Protein AF-R7FT49-F1 (afdb_monomer_lite)

Foldseek 3Di:
DVVVVVVVVVLVVDDPVSVVVVCVVVVVVVVVVCVVVVVCCVVVVCVVPNPPPPPPDVVNVLVPDDPVVNVVVVVLVVVLVVLQVLLVVVVHDDLQSVLLSVCCVVPVPVVPPPPCVSVQLSVLQVPADPVRHSQNSCCVVPVDDDDPVNVVVSCVVRVDGD

pLDDT: mean 80.29, std 15.82, range [43.09, 97.88]

Structure (mmCIF, N/CA/C/O backbone):
data_AF-R7FT49-F1
#
_entry.id   AF-R7FT49-F1
#
loop_
_atom_site.group_PDB
_atom_site.id
_atom_site.type_symbol
_atom_site.label_atom_id
_atom_site.label_alt_id
_atom_site.label_comp_id
_atom_site.label_asym_id
_atom_site.label_entity_id
_atom_site.label_seq_id
_atom_site.pdbx_PDB_ins_code
_atom_site.Cartn_x
_atom_site.Cartn_y
_atom_site.Cartn_z
_atom_site.occupancy
_atom_site.B_iso_or_equiv
_atom_site.auth_seq_id
_atom_site.auth_comp_id
_atom_site.auth_asym_id
_atom_site.auth_atom_id
_atom_site.pdbx_PDB_model_num
ATOM 1 N N . MET A 1 1 ? 48.898 -13.673 -49.970 1.00 48.88 1 MET A N 1
ATOM 2 C CA . MET A 1 1 ? 49.212 -12.588 -49.010 1.00 48.88 1 MET A CA 1
ATOM 3 C C . MET A 1 1 ? 50.233 -11.566 -49.531 1.00 48.88 1 MET A C 1
ATOM 5 O O . MET A 1 1 ? 49.904 -10.389 -49.569 1.00 48.88 1 MET A O 1
ATOM 9 N N . ALA A 1 2 ? 51.421 -11.958 -50.018 1.00 55.88 2 ALA A N 1
ATOM 10 C CA . ALA A 1 2 ? 52.499 -11.011 -50.379 1.00 55.88 2 ALA A CA 1
ATOM 11 C C . ALA A 1 2 ? 52.173 -9.975 -51.487 1.00 55.88 2 ALA A C 1
ATOM 13 O O . ALA A 1 2 ? 52.613 -8.828 -51.413 1.00 55.88 2 ALA A O 1
ATOM 14 N N . LYS A 1 3 ? 51.379 -10.338 -52.509 1.00 53.84 3 LYS A N 1
ATOM 15 C CA . LYS A 1 3 ? 50.982 -9.404 -53.588 1.00 53.84 3 LYS A CA 1
ATOM 16 C C . LYS A 1 3 ? 49.983 -8.331 -53.131 1.00 53.84 3 LYS A C 1
ATOM 18 O O . LYS A 1 3 ? 50.014 -7.220 -53.650 1.00 53.84 3 LYS A O 1
ATOM 23 N N . VAL A 1 4 ? 49.119 -8.653 -52.166 1.00 57.81 4 VAL A N 1
ATOM 24 C CA . VAL A 1 4 ? 48.109 -7.724 -51.626 1.00 57.81 4 VAL A CA 1
ATOM 25 C C . VAL A 1 4 ? 48.783 -6.693 -50.722 1.00 57.81 4 VAL A C 1
ATOM 27 O O . VAL A 1 4 ? 48.554 -5.500 -50.881 1.00 57.81 4 VAL A O 1
ATOM 30 N N . VAL A 1 5 ? 49.714 -7.140 -49.873 1.00 59.31 5 VAL A N 1
ATOM 31 C CA . VAL A 1 5 ? 50.507 -6.266 -48.993 1.00 59.31 5 VAL A CA 1
ATOM 32 C C . VAL A 1 5 ? 51.324 -5.248 -49.796 1.00 59.31 5 VAL A C 1
ATOM 34 O O . VAL A 1 5 ? 51.284 -4.062 -49.486 1.00 59.31 5 VAL A O 1
ATOM 37 N N . LYS A 1 6 ? 51.988 -5.662 -50.888 1.00 60.00 6 LYS A N 1
ATOM 38 C CA . LYS A 1 6 ? 52.724 -4.728 -51.767 1.00 60.00 6 LYS A CA 1
ATOM 39 C C . LYS A 1 6 ? 51.823 -3.676 -52.427 1.00 60.00 6 LYS A C 1
ATOM 41 O O . LYS A 1 6 ? 52.249 -2.536 -52.580 1.00 60.00 6 LYS A O 1
ATOM 46 N N . LYS A 1 7 ? 50.586 -4.032 -52.800 1.00 60.75 7 LYS A N 1
ATOM 47 C CA . LYS A 1 7 ? 49.617 -3.085 -53.381 1.00 60.75 7 LYS A CA 1
ATOM 48 C C . LYS A 1 7 ? 49.107 -2.075 -52.355 1.00 60.75 7 LYS A C 1
ATOM 50 O O . LYS A 1 7 ? 49.035 -0.894 -52.668 1.00 60.75 7 LYS A O 1
ATOM 55 N N . VAL A 1 8 ? 48.812 -2.516 -51.133 1.00 60.53 8 VAL A N 1
ATOM 56 C CA . VAL A 1 8 ? 48.414 -1.625 -50.030 1.00 60.53 8 VAL A CA 1
ATOM 57 C C . VAL A 1 8 ? 49.546 -0.651 -49.684 1.00 60.53 8 VAL A C 1
ATOM 59 O O . VAL A 1 8 ? 49.300 0.543 -49.532 1.00 60.53 8 VAL A O 1
ATOM 62 N N . LEU A 1 9 ? 50.794 -1.131 -49.662 1.00 59.69 9 LEU A N 1
ATOM 63 C CA . LEU A 1 9 ? 51.973 -0.296 -49.412 1.00 59.69 9 LEU A CA 1
ATOM 64 C C . LEU A 1 9 ? 52.184 0.767 -50.507 1.00 59.69 9 LEU A C 1
ATOM 66 O O . LEU A 1 9 ? 52.491 1.914 -50.202 1.00 59.69 9 LEU A O 1
ATOM 70 N N . ALA A 1 10 ? 51.967 0.407 -51.777 1.00 63.09 10 ALA A N 1
ATOM 71 C CA . ALA A 1 10 ? 52.073 1.332 -52.907 1.00 63.09 10 ALA A CA 1
ATOM 72 C C . ALA A 1 10 ? 50.975 2.413 -52.909 1.00 63.09 10 ALA A C 1
ATOM 74 O O . ALA A 1 10 ? 51.239 3.547 -53.293 1.00 63.09 10 ALA A O 1
ATOM 75 N N . ILE A 1 11 ? 49.762 2.088 -52.448 1.00 58.28 11 ILE A N 1
ATOM 76 C CA . ILE A 1 11 ? 48.646 3.045 -52.313 1.00 58.28 11 ILE A CA 1
ATOM 77 C C . ILE A 1 11 ? 48.868 3.998 -51.126 1.00 58.28 11 ILE A C 1
ATOM 79 O O . ILE A 1 11 ? 48.503 5.168 -51.197 1.00 58.28 11 ILE A O 1
ATOM 83 N N . LEU A 1 12 ? 49.506 3.529 -50.048 1.00 57.84 12 LEU A N 1
ATOM 84 C CA . LEU A 1 12 ? 49.921 4.374 -48.919 1.00 57.84 12 LEU A CA 1
ATOM 85 C C . LEU A 1 12 ? 51.077 5.319 -49.283 1.00 57.84 12 LEU A C 1
ATOM 87 O O . LEU A 1 12 ? 51.102 6.455 -48.810 1.00 57.84 12 LEU A O 1
ATOM 91 N N . ALA A 1 13 ? 52.000 4.869 -50.140 1.00 65.25 13 ALA A N 1
ATOM 92 C CA . ALA A 1 13 ? 53.121 5.665 -50.644 1.00 65.25 13 ALA A CA 1
ATOM 93 C C . ALA A 1 13 ? 52.751 6.591 -51.825 1.00 65.25 13 ALA A C 1
ATOM 95 O O . ALA A 1 13 ? 53.521 7.492 -52.158 1.00 65.25 13 ALA A O 1
ATOM 96 N N . GLY A 1 14 ? 51.593 6.382 -52.463 1.00 61.88 14 GLY A N 1
ATOM 97 C CA . GLY A 1 14 ? 51.188 7.045 -53.703 1.00 61.88 14 GLY A CA 1
ATOM 98 C C . GLY A 1 14 ? 50.030 8.031 -53.533 1.00 61.88 14 GLY A C 1
ATOM 99 O O . GLY A 1 14 ? 48.889 7.628 -53.340 1.00 61.88 14 GLY A O 1
ATOM 100 N N . ASP A 1 15 ? 50.349 9.316 -53.699 1.00 65.69 15 ASP A N 1
ATOM 101 C CA . ASP A 1 15 ? 49.455 10.459 -53.942 1.00 65.69 15 ASP A CA 1
ATOM 102 C C . ASP A 1 15 ? 48.335 10.755 -52.904 1.00 65.69 15 ASP A C 1
ATOM 104 O O . ASP A 1 15 ? 47.752 9.898 -52.235 1.00 65.69 15 ASP A O 1
ATOM 108 N N . LYS A 1 16 ? 48.000 12.043 -52.738 1.00 62.94 16 LYS A N 1
ATOM 109 C CA . LYS A 1 16 ? 46.959 12.538 -51.809 1.00 62.94 16 LYS A CA 1
ATOM 110 C C . LYS A 1 16 ? 45.588 11.913 -52.100 1.00 62.94 16 LYS A C 1
ATOM 112 O O . LYS A 1 16 ? 44.777 11.770 -51.187 1.00 62.94 16 LYS A O 1
ATOM 117 N N . ASN A 1 17 ? 45.352 11.514 -53.348 1.00 66.88 17 ASN A N 1
ATOM 118 C CA . ASN A 1 17 ? 44.110 10.896 -53.801 1.00 66.88 17 ASN A CA 1
ATOM 119 C C . ASN A 1 17 ? 44.013 9.401 -53.440 1.00 66.88 17 ASN A C 1
ATOM 121 O O . ASN A 1 17 ? 42.934 8.945 -53.066 1.00 66.88 17 ASN A O 1
ATOM 125 N N . GLY A 1 18 ? 45.129 8.657 -53.437 1.00 68.12 18 GLY A N 1
ATOM 126 C CA . GLY A 1 18 ? 45.165 7.239 -53.045 1.00 68.12 18 GLY A CA 1
ATOM 127 C C . GLY A 1 18 ? 44.877 7.030 -51.557 1.00 68.12 18 GLY A C 1
ATOM 128 O O . GLY A 1 18 ? 44.081 6.170 -51.182 1.00 68.12 18 GLY A O 1
ATOM 129 N N . ARG A 1 19 ? 45.429 7.903 -50.705 1.00 69.00 19 ARG A N 1
ATOM 130 C CA . ARG A 1 19 ? 45.142 7.913 -49.258 1.00 69.00 19 ARG A CA 1
ATOM 131 C C . ARG A 1 19 ? 43.688 8.269 -48.941 1.00 69.00 19 ARG A C 1
ATOM 133 O O . ARG A 1 19 ? 43.108 7.674 -48.037 1.00 69.00 19 ARG A O 1
ATOM 140 N N . LYS A 1 20 ? 43.084 9.196 -49.695 1.00 74.56 20 LYS A N 1
ATOM 141 C CA . LYS A 1 20 ? 41.652 9.524 -49.572 1.00 74.56 20 LYS A CA 1
ATOM 142 C C . LYS A 1 20 ? 40.767 8.345 -49.966 1.00 74.56 20 LYS A C 1
ATOM 144 O O . LYS A 1 20 ? 39.824 8.041 -49.247 1.00 74.56 20 LYS A O 1
ATOM 149 N N . PHE A 1 21 ? 41.095 7.665 -51.064 1.00 78.00 21 PHE A N 1
ATOM 150 C CA . PHE A 1 21 ? 40.366 6.476 -51.503 1.00 78.00 21 PHE A CA 1
ATOM 151 C C . PHE A 1 21 ? 40.456 5.346 -50.471 1.00 78.00 21 PHE A C 1
ATOM 153 O O . PHE A 1 21 ? 39.434 4.786 -50.086 1.00 78.00 21 PHE A O 1
ATOM 160 N N . LEU A 1 22 ? 41.657 5.066 -49.952 1.00 77.38 22 LEU A N 1
ATOM 161 C CA . LEU A 1 22 ? 41.848 4.057 -48.910 1.00 77.38 22 LEU A CA 1
ATOM 162 C C . LEU A 1 22 ? 41.075 4.418 -47.632 1.00 77.38 22 LEU A C 1
ATOM 164 O O . LEU A 1 22 ? 40.397 3.565 -47.073 1.00 77.38 22 LEU A O 1
ATOM 168 N N . GLY A 1 23 ? 41.114 5.686 -47.211 1.00 80.38 23 GLY A N 1
ATOM 169 C CA . GLY A 1 23 ? 40.343 6.171 -46.065 1.00 80.38 23 GLY A CA 1
ATOM 170 C C . GLY A 1 23 ? 38.831 6.039 -46.259 1.00 80.38 23 GLY A C 1
ATOM 171 O O . GLY A 1 23 ? 38.137 5.647 -45.328 1.00 80.38 23 GLY A O 1
ATOM 172 N N . TYR A 1 24 ? 38.323 6.296 -47.467 1.00 83.94 24 TYR A N 1
ATOM 173 C CA . TYR A 1 24 ? 36.899 6.164 -47.785 1.00 83.94 24 TYR A CA 1
ATOM 174 C C . TYR A 1 24 ? 36.443 4.703 -47.758 1.00 83.94 24 TYR A C 1
ATOM 176 O O . TYR A 1 24 ? 35.445 4.374 -47.123 1.00 83.94 24 TYR A O 1
ATOM 184 N N . VAL A 1 25 ? 37.216 3.808 -48.381 1.00 86.38 25 VAL A N 1
ATOM 185 C CA . VAL A 1 25 ? 36.935 2.364 -48.386 1.00 86.38 25 VAL A CA 1
ATOM 186 C C . VAL A 1 25 ? 36.984 1.793 -46.969 1.00 86.38 25 VAL A C 1
ATOM 188 O O . VAL A 1 25 ? 36.082 1.058 -46.575 1.00 86.38 25 VAL A O 1
ATOM 191 N N . VAL A 1 26 ? 38.001 2.157 -46.183 1.00 86.94 26 VAL A N 1
ATOM 192 C CA . VAL A 1 26 ? 38.123 1.723 -44.784 1.00 86.94 26 VAL A CA 1
ATOM 193 C C . VAL A 1 26 ? 36.995 2.306 -43.931 1.00 86.94 26 VAL A C 1
ATOM 195 O O . VAL A 1 26 ? 36.402 1.578 -43.143 1.00 86.94 26 VAL A O 1
ATOM 198 N N . GLY A 1 27 ? 36.643 3.580 -44.117 1.00 87.75 27 GLY A N 1
ATOM 199 C CA . GLY A 1 27 ? 35.551 4.234 -43.393 1.00 87.75 27 GLY A CA 1
ATOM 200 C C . GLY A 1 27 ? 34.188 3.597 -43.667 1.00 87.75 27 GLY A C 1
ATOM 201 O O . GLY A 1 27 ? 33.459 3.301 -42.725 1.00 87.75 27 GLY A O 1
ATOM 202 N N . ILE A 1 28 ? 33.867 3.312 -44.934 1.00 88.06 28 ILE A N 1
ATOM 203 C CA . ILE A 1 28 ? 32.626 2.613 -45.305 1.00 88.06 28 ILE A CA 1
ATOM 204 C C . ILE A 1 28 ? 32.612 1.195 -44.738 1.00 88.06 28 ILE A C 1
ATOM 206 O O . ILE A 1 28 ? 31.604 0.778 -44.173 1.00 88.06 28 ILE A O 1
ATOM 210 N N . ALA A 1 29 ? 33.719 0.458 -44.857 1.00 87.00 29 ALA A N 1
ATOM 211 C CA . ALA A 1 29 ? 33.805 -0.895 -44.318 1.00 87.00 29 ALA A CA 1
ATOM 212 C C . ALA A 1 29 ? 33.577 -0.907 -42.797 1.00 87.00 29 ALA A C 1
ATOM 214 O O . ALA A 1 29 ? 32.796 -1.718 -42.305 1.00 87.00 29 ALA A O 1
ATOM 215 N N . LEU A 1 30 ? 34.188 0.030 -42.063 1.00 84.62 30 LEU A N 1
ATOM 216 C CA . LEU A 1 30 ? 33.964 0.190 -40.624 1.00 84.62 30 LEU A CA 1
ATOM 217 C C . LEU A 1 30 ? 32.515 0.582 -40.305 1.00 84.62 30 LEU A C 1
ATOM 219 O O . LEU A 1 30 ? 31.935 0.032 -39.374 1.00 84.62 30 LEU A O 1
ATOM 223 N N . PHE A 1 31 ? 31.899 1.468 -41.091 1.00 84.44 31 PHE A N 1
ATOM 224 C CA . PHE A 1 31 ? 30.504 1.877 -40.900 1.00 84.44 31 PHE A CA 1
ATOM 225 C C . PHE A 1 31 ? 29.517 0.714 -41.093 1.00 84.44 31 PHE A C 1
ATOM 227 O O . PHE A 1 31 ? 28.610 0.538 -40.283 1.00 84.44 31 PHE A O 1
ATOM 234 N N . ILE A 1 32 ? 29.722 -0.130 -42.111 1.00 88.06 32 ILE A N 1
ATOM 235 C CA . ILE A 1 32 ? 28.892 -1.324 -42.354 1.00 88.06 32 ILE A CA 1
ATOM 236 C C . ILE A 1 32 ? 29.034 -2.338 -41.210 1.00 88.06 32 ILE A C 1
ATOM 238 O O . ILE A 1 32 ? 28.049 -2.953 -40.814 1.00 88.06 32 ILE A O 1
ATOM 242 N N . VAL A 1 33 ? 30.235 -2.491 -40.645 1.00 87.06 33 VAL A N 1
ATOM 243 C CA . VAL A 1 33 ? 30.481 -3.390 -39.501 1.00 87.06 33 VAL A CA 1
ATOM 244 C C . VAL A 1 33 ? 29.876 -2.850 -38.200 1.00 87.06 33 VAL A C 1
ATOM 246 O O . VAL A 1 33 ? 29.459 -3.634 -37.352 1.00 87.06 33 VAL A O 1
ATOM 249 N N . LEU A 1 34 ? 29.793 -1.526 -38.041 1.00 80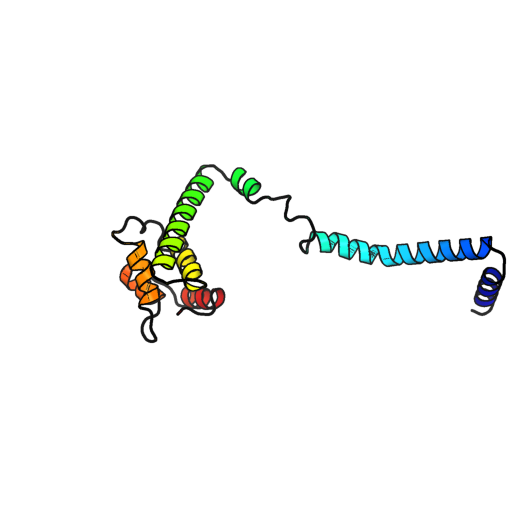.88 34 LEU A N 1
ATOM 250 C CA . LEU A 1 34 ? 29.180 -0.876 -36.877 1.00 80.88 34 LEU A CA 1
ATOM 251 C C . LEU A 1 34 ? 27.649 -0.764 -36.978 1.00 80.88 34 LEU A C 1
ATOM 253 O O . LEU A 1 34 ? 26.982 -0.630 -35.955 1.00 80.88 34 LEU A O 1
ATOM 257 N N . LEU A 1 35 ? 27.074 -0.863 -38.179 1.00 82.38 35 LEU A N 1
ATOM 258 C CA . LEU A 1 35 ? 25.628 -0.774 -38.430 1.00 82.38 35 LEU A CA 1
ATOM 259 C C . LEU A 1 35 ? 24.777 -1.751 -37.587 1.00 82.38 35 LEU A C 1
ATOM 261 O O . LEU A 1 35 ? 23.788 -1.302 -37.012 1.00 82.38 35 LEU A O 1
ATOM 265 N N . PRO A 1 36 ? 25.141 -3.041 -37.426 1.00 79.38 36 PRO A N 1
ATOM 266 C CA . PRO A 1 36 ? 24.422 -3.972 -36.555 1.00 79.38 36 PRO A CA 1
ATOM 267 C C . PRO A 1 36 ? 24.463 -3.549 -35.088 1.00 79.38 36 PRO A C 1
ATOM 269 O O . PRO A 1 36 ? 23.477 -3.696 -34.380 1.00 79.38 36 PRO A O 1
ATOM 272 N N . VAL A 1 37 ? 25.584 -2.985 -34.636 1.00 77.38 37 VAL A N 1
ATOM 273 C CA . VAL A 1 37 ? 25.749 -2.495 -33.264 1.00 77.38 37 VAL A CA 1
ATOM 274 C C . VAL A 1 37 ? 24.851 -1.279 -33.038 1.00 77.38 37 VAL A C 1
ATOM 276 O O . VAL A 1 37 ? 24.125 -1.236 -32.053 1.00 77.38 37 VAL A O 1
ATOM 279 N N . ILE A 1 38 ? 24.809 -0.340 -33.987 1.00 77.94 38 ILE A N 1
ATOM 280 C CA . ILE A 1 38 ? 23.890 0.810 -33.964 1.00 77.94 38 ILE A CA 1
ATOM 281 C C . ILE A 1 38 ? 22.428 0.350 -34.028 1.00 77.94 38 ILE A C 1
ATOM 283 O O . ILE A 1 38 ? 21.596 0.904 -33.322 1.00 77.94 38 ILE A O 1
ATOM 287 N N . ALA A 1 39 ? 22.102 -0.670 -34.825 1.00 76.12 39 ALA A N 1
ATOM 288 C CA . ALA A 1 39 ? 20.756 -1.235 -34.896 1.00 76.12 39 ALA A CA 1
ATOM 289 C C . ALA A 1 39 ? 20.353 -1.911 -33.581 1.00 76.12 39 ALA A C 1
ATOM 291 O O . ALA A 1 39 ? 19.229 -1.729 -33.133 1.00 76.12 39 ALA A O 1
ATOM 292 N N . VAL A 1 40 ? 21.271 -2.628 -32.928 1.00 71.50 40 VAL A N 1
ATOM 293 C CA . VAL A 1 40 ? 21.077 -3.178 -31.581 1.00 71.50 40 VAL A CA 1
ATOM 294 C C . VAL A 1 40 ? 20.872 -2.029 -30.591 1.00 71.50 40 VAL A C 1
ATOM 296 O O . VAL A 1 40 ? 19.847 -1.986 -29.931 1.00 71.50 40 VAL A O 1
ATOM 299 N N . TYR A 1 41 ? 21.744 -1.025 -30.528 1.00 67.75 41 TYR A N 1
ATOM 300 C CA . TYR A 1 41 ? 21.547 0.102 -29.606 1.00 67.75 41 TYR A CA 1
ATOM 301 C C . TYR A 1 41 ? 20.332 0.981 -29.937 1.00 67.75 41 TYR A C 1
ATOM 303 O O . TYR A 1 41 ? 19.760 1.565 -29.029 1.00 67.75 41 TYR A O 1
ATOM 311 N N . GLY A 1 42 ? 19.894 1.065 -31.192 1.00 67.00 42 GLY A N 1
ATOM 312 C CA . GLY A 1 42 ? 18.681 1.783 -31.588 1.00 67.00 42 GLY A CA 1
ATOM 313 C C . GLY A 1 42 ? 17.407 1.004 -31.258 1.00 67.00 42 GLY A C 1
ATOM 314 O O . GLY A 1 42 ? 16.495 1.543 -30.639 1.00 67.00 42 GLY A O 1
ATOM 315 N N . LEU A 1 43 ? 17.361 -0.284 -31.608 1.00 63.97 43 LEU A N 1
ATOM 316 C CA . LEU A 1 43 ? 16.221 -1.172 -31.359 1.00 63.97 43 LEU A CA 1
ATOM 317 C C . LEU A 1 43 ? 16.087 -1.524 -29.871 1.00 63.97 43 LEU A C 1
ATOM 319 O O . LEU A 1 43 ? 14.987 -1.519 -29.326 1.00 63.97 43 LEU A O 1
ATOM 323 N N . PHE A 1 44 ? 17.205 -1.793 -29.195 1.00 59.44 44 PHE A N 1
ATOM 324 C CA . PHE A 1 44 ? 17.231 -2.041 -27.755 1.00 59.44 44 PHE A CA 1
ATOM 325 C C . PHE A 1 44 ? 17.286 -0.752 -26.937 1.00 59.44 44 PHE A C 1
ATOM 327 O O . PHE A 1 44 ? 16.829 -0.776 -25.809 1.00 59.44 44 PHE A O 1
ATOM 334 N N . GLY A 1 45 ? 17.747 0.382 -27.472 1.00 57.25 45 GLY A N 1
ATOM 335 C CA . GLY A 1 45 ? 17.600 1.693 -26.821 1.00 57.25 45 GLY A CA 1
ATOM 336 C C . GLY A 1 45 ? 16.142 2.154 -26.762 1.00 57.25 45 GLY A C 1
ATOM 337 O O . GLY A 1 45 ? 15.707 2.673 -25.735 1.00 57.25 45 GLY A O 1
ATOM 338 N N . TRP A 1 46 ? 15.361 1.855 -27.808 1.00 49.72 46 TRP A N 1
ATOM 339 C CA . TRP A 1 46 ? 13.898 1.987 -27.820 1.00 49.72 46 TRP A CA 1
ATOM 340 C C . TRP A 1 46 ? 13.228 1.090 -26.763 1.00 49.72 46 TRP A C 1
ATOM 342 O O . TRP A 1 46 ? 12.277 1.509 -26.111 1.00 49.72 46 TRP A O 1
ATOM 352 N N . MET A 1 47 ? 13.732 -0.132 -26.553 1.00 49.03 47 MET A N 1
ATOM 353 C CA . MET A 1 47 ? 13.209 -1.072 -25.544 1.00 49.03 47 MET A CA 1
ATOM 354 C C . MET A 1 47 ? 13.741 -0.823 -24.118 1.00 49.03 47 MET A C 1
ATOM 356 O O . MET A 1 47 ? 13.107 -1.243 -23.157 1.00 49.03 47 MET A O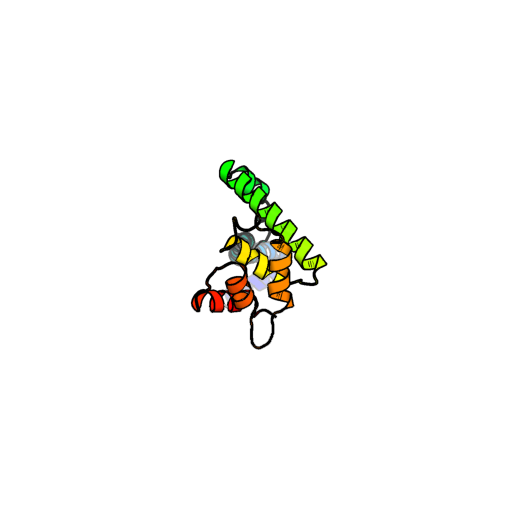 1
ATOM 360 N N . ALA A 1 48 ? 14.888 -0.156 -23.963 1.00 52.97 48 ALA A N 1
ATOM 361 C CA . ALA A 1 48 ? 15.585 0.054 -22.688 1.00 52.97 48 ALA A CA 1
ATOM 362 C C . ALA A 1 48 ? 15.398 1.469 -22.105 1.00 52.97 48 ALA A C 1
ATOM 364 O O . ALA A 1 48 ? 16.170 1.892 -21.249 1.00 52.97 48 ALA A O 1
ATOM 365 N N . GLY A 1 49 ? 14.366 2.201 -22.537 1.00 51.91 49 GLY A N 1
ATOM 366 C CA . GLY A 1 49 ? 13.958 3.448 -21.880 1.00 51.91 49 GLY A CA 1
ATOM 367 C C . GLY A 1 49 ? 14.669 4.716 -22.362 1.00 51.91 49 GLY A C 1
ATOM 368 O O . GLY A 1 49 ? 14.636 5.731 -21.674 1.00 51.91 49 GLY A O 1
ATOM 369 N N . GLY A 1 50 ? 15.279 4.705 -23.550 1.00 53.19 50 GLY A N 1
ATOM 370 C CA . GLY A 1 50 ? 15.839 5.902 -24.179 1.00 53.19 50 GLY A CA 1
ATOM 371 C C . GLY A 1 50 ? 14.877 6.532 -25.186 1.00 53.19 50 GLY A C 1
ATOM 372 O O . GLY A 1 50 ? 15.077 6.376 -26.385 1.00 53.19 50 GLY A O 1
ATOM 373 N N . GLY A 1 51 ? 13.846 7.245 -24.719 1.00 45.38 51 GLY A N 1
ATOM 374 C CA . GLY A 1 51 ? 13.076 8.174 -25.569 1.00 45.38 51 GLY A CA 1
ATOM 375 C C . GLY A 1 51 ? 11.683 7.739 -26.044 1.00 45.38 51 GLY A C 1
ATOM 376 O O . GLY A 1 51 ? 11.159 8.345 -26.971 1.00 45.38 51 GLY A O 1
ATOM 377 N N . ALA A 1 52 ? 11.059 6.736 -25.418 1.00 43.09 52 ALA A N 1
ATOM 378 C CA . ALA A 1 52 ? 9.658 6.355 -25.676 1.00 43.09 52 ALA A CA 1
ATOM 379 C C . ALA A 1 52 ? 8.747 6.457 -24.434 1.00 43.09 52 ALA A C 1
ATOM 381 O O . ALA A 1 52 ? 7.594 6.037 -24.476 1.00 43.09 52 ALA A O 1
ATOM 382 N N . ALA A 1 53 ? 9.236 7.040 -23.334 1.00 43.56 53 ALA A N 1
ATOM 383 C CA . ALA A 1 53 ? 8.437 7.267 -22.126 1.00 43.56 53 ALA A CA 1
ATOM 384 C C . ALA A 1 53 ? 7.397 8.405 -22.274 1.00 43.56 53 ALA A C 1
ATOM 386 O O . ALA A 1 53 ? 6.638 8.650 -21.345 1.00 43.56 53 ALA A O 1
ATOM 387 N N . GLU A 1 54 ? 7.334 9.081 -23.429 1.00 44.56 54 GLU A N 1
ATOM 388 C CA . GLU A 1 54 ? 6.386 10.177 -23.691 1.00 44.56 54 GLU A CA 1
ATOM 389 C C . GLU A 1 54 ? 5.197 9.815 -24.600 1.00 44.56 54 GLU A C 1
ATOM 391 O O . GLU A 1 54 ? 4.271 10.610 -24.705 1.00 44.56 54 GLU A O 1
ATOM 396 N N . ILE A 1 55 ? 5.149 8.640 -25.243 1.00 49.19 55 ILE A N 1
ATOM 397 C CA . ILE A 1 55 ? 4.044 8.333 -26.190 1.00 49.19 55 ILE A CA 1
ATOM 398 C C . ILE A 1 55 ? 2.804 7.769 -25.484 1.00 49.19 55 ILE A C 1
ATOM 400 O O . ILE A 1 55 ? 1.701 7.766 -26.026 1.00 49.19 55 ILE A O 1
ATOM 404 N N . VAL A 1 56 ? 2.956 7.343 -24.238 1.00 45.94 56 VAL A N 1
ATOM 405 C CA . VAL A 1 56 ? 1.835 6.992 -23.378 1.00 45.94 56 VAL A CA 1
ATOM 406 C C . VAL A 1 56 ? 1.988 7.823 -22.118 1.00 45.94 56 VAL A C 1
ATOM 408 O O . VAL A 1 56 ? 2.412 7.332 -21.075 1.00 45.94 56 VAL A O 1
ATOM 411 N N . SER A 1 57 ? 1.710 9.125 -22.229 1.00 48.38 57 SER A N 1
ATOM 412 C CA . SER A 1 57 ? 1.514 9.947 -21.036 1.00 48.38 57 SER A CA 1
ATOM 413 C C . SER A 1 57 ? 0.490 9.220 -20.151 1.00 48.38 57 SER A C 1
ATOM 415 O O . SER A 1 57 ? -0.506 8.726 -20.691 1.00 48.38 57 SER A O 1
ATOM 417 N N . PRO A 1 58 ? 0.687 9.116 -18.827 1.00 53.16 58 PRO A N 1
ATOM 418 C CA . PRO A 1 58 ? -0.322 8.557 -17.927 1.00 53.16 58 PRO A CA 1
ATOM 419 C C . PRO A 1 58 ? -1.716 9.149 -18.195 1.00 53.16 58 PRO A C 1
ATOM 421 O O . PRO A 1 58 ? -2.696 8.412 -18.224 1.00 53.16 58 PRO A O 1
ATOM 424 N N . ASP A 1 59 ? -1.775 10.435 -18.558 1.00 57.78 59 ASP A N 1
ATOM 425 C CA . ASP A 1 59 ? -2.970 11.142 -19.030 1.00 57.78 59 ASP A CA 1
ATOM 426 C C . ASP A 1 59 ? -3.637 10.548 -20.279 1.00 57.78 59 ASP A C 1
ATOM 428 O O . ASP A 1 59 ? -4.860 10.579 -20.392 1.00 57.78 59 ASP A O 1
ATOM 432 N N . MET A 1 60 ? -2.887 9.984 -21.229 1.00 59.50 60 MET A N 1
ATOM 433 C CA . MET A 1 60 ? -3.450 9.340 -22.421 1.00 59.50 60 MET A CA 1
ATOM 434 C C . MET A 1 60 ? -4.095 7.986 -22.104 1.00 59.50 60 MET A C 1
ATOM 436 O O . MET A 1 60 ? -5.151 7.678 -22.648 1.00 59.50 60 MET A O 1
ATOM 440 N N . VAL A 1 61 ? -3.510 7.188 -21.204 1.00 64.69 61 VAL A N 1
ATOM 441 C CA . VAL A 1 61 ? -4.142 5.936 -20.728 1.00 64.69 61 VAL A CA 1
ATOM 442 C C . VAL A 1 61 ? -5.350 6.256 -19.865 1.00 64.69 61 VAL A C 1
ATOM 444 O O . VAL A 1 61 ? -6.404 5.640 -20.007 1.00 64.69 61 VAL A O 1
ATOM 447 N N . TYR A 1 62 ? -5.194 7.248 -18.992 1.00 61.72 62 TYR A N 1
ATOM 448 C CA . TYR A 1 62 ? -6.238 7.717 -18.104 1.00 61.72 62 TYR A CA 1
ATOM 449 C C . TYR A 1 62 ? -7.428 8.281 -18.881 1.00 61.72 62 TYR A C 1
ATOM 451 O O . TYR A 1 62 ? -8.567 7.930 -18.598 1.00 61.72 62 TYR A O 1
ATOM 459 N N . SER A 1 63 ? -7.188 9.085 -19.919 1.00 66.75 63 SER A N 1
ATOM 460 C CA . SER A 1 63 ? -8.252 9.640 -20.763 1.00 66.75 63 SER A CA 1
ATOM 461 C C . SER A 1 63 ? -8.912 8.618 -21.688 1.00 66.75 63 SER A C 1
ATOM 463 O O . SER A 1 63 ? -10.091 8.781 -22.002 1.00 66.75 63 SER A O 1
ATOM 465 N N . ALA A 1 64 ? -8.194 7.560 -22.078 1.00 73.38 64 ALA A N 1
ATOM 466 C CA . ALA A 1 64 ? -8.727 6.451 -22.868 1.00 73.38 64 ALA A CA 1
ATOM 467 C C . ALA A 1 64 ? -9.512 5.414 -22.038 1.00 73.38 64 ALA A C 1
ATOM 469 O O . ALA A 1 64 ? -10.203 4.574 -22.618 1.00 73.38 64 ALA A O 1
ATOM 470 N N . MET A 1 65 ? -9.431 5.453 -20.701 1.00 76.19 65 MET A N 1
ATOM 471 C CA . MET A 1 65 ? -10.255 4.605 -19.839 1.00 76.19 65 MET A CA 1
ATOM 472 C C . MET A 1 65 ? -11.727 5.051 -19.865 1.00 76.19 65 MET A C 1
ATOM 474 O O . MET A 1 65 ? -12.006 6.254 -19.888 1.00 76.19 65 MET A O 1
ATOM 478 N N . PRO A 1 66 ? -12.691 4.112 -19.816 1.00 80.88 66 PRO A N 1
ATOM 479 C CA . PRO A 1 66 ? -14.098 4.473 -19.684 1.00 80.88 66 PRO A CA 1
ATOM 480 C C . PRO A 1 66 ? -14.334 5.297 -18.410 1.00 80.88 66 PRO A C 1
ATOM 482 O O . PRO A 1 66 ? -13.703 5.038 -17.383 1.00 80.88 66 PRO A O 1
ATOM 485 N N . ALA A 1 67 ? -15.251 6.268 -18.477 1.00 79.12 67 ALA A N 1
ATOM 486 C CA . ALA A 1 67 ? -15.512 7.227 -17.397 1.00 79.12 67 ALA A CA 1
ATOM 487 C C . ALA A 1 67 ? -15.767 6.547 -16.040 1.00 79.12 67 ALA A C 1
ATOM 489 O O . ALA A 1 67 ? -15.209 6.967 -15.036 1.00 79.12 67 ALA A O 1
ATOM 490 N N . GLU A 1 68 ? -16.487 5.425 -16.033 1.00 74.62 68 GLU A N 1
ATOM 491 C CA . GLU A 1 68 ? -16.767 4.637 -14.826 1.00 74.62 68 GLU A CA 1
ATOM 492 C C . GLU A 1 68 ? -15.498 4.105 -14.129 1.00 74.62 68 GLU A C 1
ATOM 494 O O . GLU A 1 68 ? -15.425 4.048 -12.901 1.00 74.62 68 GLU A O 1
ATOM 499 N N . TYR A 1 69 ? -14.471 3.713 -14.892 1.00 72.12 69 TYR A N 1
ATOM 500 C CA . TYR A 1 69 ? -13.199 3.261 -14.317 1.00 72.12 69 TYR A CA 1
ATOM 501 C C . TYR A 1 69 ? -12.355 4.433 -13.825 1.00 72.12 69 TYR A C 1
ATOM 503 O O . TYR A 1 69 ? -11.662 4.295 -12.820 1.00 72.12 69 TYR A O 1
ATOM 511 N N . ARG A 1 70 ? -12.441 5.582 -14.503 1.00 77.69 70 ARG A N 1
ATOM 512 C CA . ARG A 1 70 ? -11.763 6.816 -14.094 1.00 77.69 70 ARG A CA 1
ATOM 513 C C . ARG A 1 70 ? -12.336 7.350 -12.790 1.00 77.69 70 ARG A C 1
ATOM 515 O O . ARG A 1 70 ? -11.573 7.569 -11.864 1.00 77.69 70 ARG A O 1
ATOM 522 N N . GLU A 1 71 ? -13.658 7.457 -12.683 1.00 78.38 71 GLU A N 1
ATOM 523 C CA . GLU A 1 71 ? -14.338 7.903 -11.461 1.00 78.38 71 GLU A CA 1
ATOM 524 C C . GLU A 1 71 ? -13.994 7.004 -10.267 1.00 78.38 71 GLU A C 1
ATOM 526 O O . GLU A 1 71 ? -13.638 7.506 -9.202 1.00 78.38 71 GLU A O 1
ATOM 531 N N . ARG A 1 72 ? -13.986 5.673 -10.451 1.00 73.81 72 ARG A N 1
ATOM 532 C CA . ARG A 1 72 ? -13.516 4.761 -9.395 1.00 73.81 72 ARG A CA 1
ATOM 533 C C . ARG A 1 72 ? -12.041 4.949 -9.052 1.00 73.81 72 ARG A C 1
ATOM 535 O O . ARG A 1 72 ? -11.691 4.888 -7.879 1.00 73.81 72 ARG A O 1
ATOM 542 N N . MET A 1 73 ? -11.177 5.187 -10.038 1.00 79.50 73 MET A N 1
ATOM 543 C CA . MET A 1 73 ? -9.763 5.490 -9.789 1.00 79.50 73 MET A CA 1
ATOM 544 C C . MET A 1 73 ? -9.570 6.804 -9.026 1.00 79.50 73 MET A C 1
ATOM 546 O O . MET A 1 73 ? -8.719 6.854 -8.145 1.00 79.50 73 MET A O 1
ATOM 550 N N . GLU A 1 74 ? -10.331 7.855 -9.340 1.00 82.31 74 GLU A N 1
ATOM 551 C CA . GLU A 1 74 ? -10.271 9.136 -8.616 1.00 82.31 74 GLU A CA 1
ATOM 552 C C . GLU A 1 74 ? -10.716 8.966 -7.179 1.00 82.31 74 GLU A C 1
ATOM 554 O O . GLU A 1 74 ? -10.037 9.457 -6.279 1.00 82.31 74 GLU A O 1
ATOM 559 N N . GLN A 1 75 ? -11.801 8.218 -6.967 1.00 78.69 75 GLN A N 1
ATOM 560 C CA . GLN A 1 75 ? -12.257 7.880 -5.630 1.00 78.69 75 GLN A CA 1
ATOM 561 C C . GLN A 1 75 ? -11.145 7.163 -4.858 1.00 78.69 75 GLN A C 1
ATOM 563 O O . GLN A 1 75 ? -10.756 7.628 -3.795 1.00 78.69 75 GLN A O 1
ATOM 568 N N . TYR A 1 76 ? -10.543 6.107 -5.416 1.00 83.19 76 TYR A N 1
ATOM 569 C CA . TYR A 1 76 ? -9.439 5.412 -4.746 1.00 83.19 76 TYR A CA 1
ATOM 570 C C . TYR A 1 76 ? -8.240 6.327 -4.486 1.00 83.19 76 TYR A C 1
ATOM 572 O O . TYR A 1 76 ? -7.679 6.294 -3.399 1.00 83.19 76 TYR A O 1
ATOM 580 N N . ASN A 1 77 ? -7.860 7.182 -5.434 1.00 86.06 77 ASN A N 1
ATOM 581 C CA . ASN A 1 77 ? -6.742 8.107 -5.246 1.00 86.06 77 ASN A CA 1
ATOM 582 C C . ASN A 1 77 ? -6.992 9.118 -4.121 1.00 86.06 77 ASN A C 1
ATOM 584 O O . ASN A 1 77 ? -6.057 9.432 -3.381 1.00 86.06 77 ASN A O 1
ATOM 588 N N . ALA A 1 78 ? -8.226 9.606 -3.968 1.00 90.94 78 ALA A N 1
ATOM 589 C CA . ALA A 1 78 ? -8.590 10.474 -2.853 1.00 90.94 78 ALA A CA 1
ATOM 590 C C . ALA A 1 78 ? -8.392 9.747 -1.515 1.00 90.94 78 ALA A C 1
ATOM 592 O O . ALA A 1 78 ? -7.705 10.261 -0.634 1.00 90.94 78 ALA A O 1
ATOM 593 N N . GLU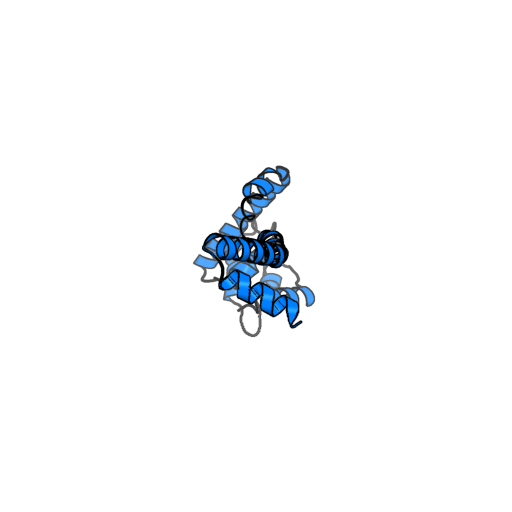 A 1 79 ? -8.886 8.513 -1.407 1.00 94.25 79 GLU A N 1
ATOM 594 C CA . GLU A 1 79 ? -8.753 7.687 -0.202 1.00 94.25 79 GLU A CA 1
ATOM 595 C C . GLU A 1 79 ? -7.289 7.380 0.140 1.00 94.25 79 GLU A C 1
ATOM 597 O O . GLU A 1 79 ? -6.850 7.538 1.280 1.00 94.25 79 GLU A O 1
ATOM 602 N N . LEU A 1 80 ? -6.481 7.030 -0.864 1.00 94.88 80 LEU A N 1
ATOM 603 C CA . LEU A 1 80 ? -5.044 6.801 -0.694 1.00 94.88 80 LEU A CA 1
ATOM 604 C C . LEU A 1 80 ? -4.294 8.062 -0.241 1.00 94.88 80 LEU A C 1
ATOM 606 O O . LEU A 1 80 ? -3.312 7.951 0.497 1.00 94.88 80 LEU A O 1
ATOM 610 N N . SER A 1 81 ? -4.741 9.246 -0.669 1.00 95.31 81 SER A N 1
ATOM 611 C CA . SER A 1 81 ? -4.180 10.531 -0.236 1.00 95.31 81 SER A CA 1
ATOM 612 C C . SER A 1 81 ? -4.544 10.857 1.214 1.00 95.31 81 SER A C 1
ATOM 614 O O . SER A 1 81 ? -3.718 11.425 1.934 1.00 95.31 81 SER A O 1
ATOM 616 N N . VAL A 1 82 ? -5.754 10.503 1.659 1.00 96.50 82 VAL A N 1
ATOM 617 C CA . VAL A 1 82 ? -6.157 10.643 3.067 1.00 96.50 82 VAL A CA 1
ATOM 618 C C . VAL A 1 82 ? -5.342 9.690 3.935 1.00 96.50 82 VAL A C 1
ATOM 620 O O . VAL A 1 82 ? -4.764 10.135 4.923 1.00 96.50 82 VAL A O 1
ATOM 623 N N . ILE A 1 83 ? -5.191 8.425 3.521 1.00 97.00 83 ILE A N 1
ATOM 624 C CA . ILE A 1 83 ? -4.328 7.446 4.202 1.00 97.00 83 ILE A CA 1
ATOM 625 C C . ILE A 1 83 ? -2.912 7.997 4.357 1.00 97.00 83 ILE A C 1
ATOM 627 O O . ILE A 1 83 ? -2.385 7.999 5.461 1.00 97.00 83 ILE A O 1
ATOM 631 N N . GLU A 1 84 ? -2.300 8.499 3.283 1.00 95.75 84 GLU A N 1
ATOM 632 C CA . GLU A 1 84 ? -0.944 9.060 3.337 1.00 95.75 84 GLU A CA 1
ATOM 633 C C . GLU A 1 84 ? -0.824 10.223 4.320 1.00 95.75 84 GLU A C 1
ATOM 635 O O . GLU A 1 84 ? 0.124 10.273 5.102 1.00 95.75 84 GLU A O 1
ATOM 640 N N . THR A 1 85 ? -1.800 11.129 4.299 1.00 96.88 85 THR A N 1
ATOM 641 C CA . THR A 1 85 ? -1.804 12.317 5.154 1.00 96.88 85 THR A CA 1
ATOM 642 C C . THR A 1 85 ? -1.981 11.931 6.619 1.00 96.88 85 THR A C 1
ATOM 644 O O . THR A 1 85 ? -1.158 12.303 7.452 1.00 96.88 85 THR A O 1
ATOM 647 N N . THR A 1 86 ? -2.997 11.126 6.937 1.00 97.50 86 THR A N 1
ATOM 648 C CA . THR A 1 86 ? -3.251 10.666 8.308 1.00 97.50 86 THR A CA 1
ATOM 649 C C . THR A 1 86 ? -2.099 9.815 8.834 1.00 97.50 86 THR A C 1
ATOM 651 O O . THR A 1 86 ? -1.704 9.980 9.985 1.00 97.50 86 THR A O 1
ATOM 654 N N . PHE A 1 87 ? -1.511 8.942 8.011 1.00 96.81 87 PHE A N 1
ATOM 655 C CA . PHE A 1 87 ? -0.351 8.144 8.414 1.00 96.81 87 PHE A CA 1
ATOM 656 C C . PHE A 1 87 ? 0.837 9.044 8.753 1.00 96.81 87 PHE A C 1
ATOM 658 O O . PHE A 1 87 ? 1.421 8.885 9.824 1.00 96.81 87 PHE A O 1
ATOM 665 N N . ALA A 1 88 ? 1.137 10.035 7.908 1.00 95.25 88 ALA A N 1
ATOM 666 C CA . ALA A 1 88 ? 2.207 10.991 8.167 1.00 95.25 88 ALA A CA 1
ATOM 667 C C . ALA A 1 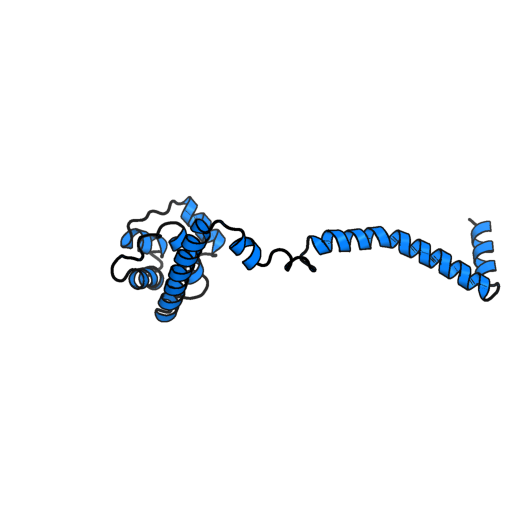88 ? 1.971 11.800 9.456 1.00 95.25 88 ALA A C 1
ATOM 669 O O . ALA A 1 88 ? 2.899 11.970 10.245 1.00 95.25 88 ALA A O 1
ATOM 670 N N . GLU A 1 89 ? 0.737 12.249 9.710 1.00 95.75 89 GLU A N 1
ATOM 671 C CA . GLU A 1 89 ? 0.353 12.936 10.955 1.00 95.75 89 GLU A CA 1
ATOM 672 C C . GLU A 1 89 ? 0.504 12.044 12.196 1.00 95.75 89 GLU A C 1
ATOM 674 O O . GLU A 1 89 ? 0.885 12.527 13.264 1.00 95.75 89 GLU A O 1
ATOM 679 N N . CYS A 1 90 ? 0.239 10.744 12.057 1.00 93.69 90 CYS A N 1
ATOM 680 C CA . CYS A 1 90 ? 0.395 9.755 13.124 1.00 93.69 90 CYS A CA 1
ATOM 681 C C . CYS A 1 90 ? 1.852 9.279 13.294 1.00 93.69 90 CYS A C 1
ATOM 683 O O . CYS A 1 90 ? 2.163 8.608 14.273 1.00 93.69 90 CYS A O 1
ATOM 685 N N . GLY A 1 91 ? 2.758 9.637 12.377 1.00 92.44 91 GLY A N 1
ATOM 686 C CA . GLY A 1 91 ? 4.168 9.237 12.404 1.00 92.44 91 GLY A CA 1
ATOM 687 C C . GLY A 1 91 ? 4.491 7.938 11.655 1.00 92.44 91 GLY A C 1
ATOM 688 O O . GLY A 1 91 ? 5.634 7.486 11.704 1.00 92.44 91 GLY A O 1
ATOM 689 N N . VAL A 1 92 ? 3.533 7.356 10.928 1.00 91.94 92 VAL A N 1
ATOM 690 C CA . VAL A 1 92 ? 3.759 6.205 10.039 1.00 91.94 92 VAL A CA 1
ATOM 691 C C . VAL A 1 92 ? 4.224 6.713 8.673 1.00 91.94 92 VAL A C 1
ATOM 693 O O . VAL A 1 92 ? 3.584 7.572 8.067 1.00 91.94 92 VAL A O 1
ATOM 696 N N . SER A 1 93 ? 5.347 6.205 8.167 1.00 90.00 93 SER A N 1
ATOM 697 C CA . SER A 1 93 ? 5.938 6.697 6.915 1.00 90.00 93 SER A CA 1
ATOM 698 C C . SER A 1 93 ? 6.669 5.604 6.131 1.00 90.00 93 SER A C 1
ATOM 700 O O . SER A 1 93 ? 6.891 4.496 6.612 1.00 90.00 93 SER A O 1
ATOM 702 N N . GLY A 1 94 ? 7.057 5.918 4.892 1.00 90.69 94 GLY A N 1
ATOM 703 C CA . GLY A 1 94 ? 7.908 5.055 4.076 1.00 90.69 94 GLY A CA 1
ATOM 704 C C . GLY A 1 94 ? 7.225 3.758 3.637 1.00 90.69 94 GLY A C 1
ATOM 705 O O . GLY A 1 94 ? 6.165 3.771 3.000 1.00 90.69 94 GLY A O 1
ATOM 706 N N . THR A 1 95 ? 7.879 2.633 3.922 1.00 90.94 95 THR A N 1
ATOM 707 C CA . THR A 1 95 ? 7.423 1.301 3.512 1.00 90.94 95 THR A CA 1
ATOM 708 C C . THR A 1 95 ? 6.065 0.955 4.119 1.00 90.94 95 THR A C 1
ATOM 710 O O . THR A 1 95 ? 5.210 0.441 3.400 1.00 90.94 95 THR A O 1
ATOM 713 N N . ASP A 1 96 ? 5.820 1.321 5.378 1.00 91.88 96 ASP A N 1
ATOM 714 C CA . ASP A 1 96 ? 4.570 1.004 6.076 1.00 91.88 96 ASP A CA 1
ATOM 715 C C . ASP A 1 96 ? 3.375 1.746 5.467 1.00 91.88 96 ASP A C 1
ATOM 717 O O . ASP A 1 96 ? 2.329 1.148 5.220 1.00 91.88 96 ASP A O 1
ATOM 721 N N . THR A 1 97 ? 3.544 3.014 5.079 1.00 94.81 97 THR A N 1
ATOM 722 C CA . THR A 1 97 ? 2.517 3.755 4.323 1.00 94.81 97 THR A CA 1
ATOM 723 C C . THR A 1 97 ? 2.242 3.112 2.960 1.00 94.81 97 THR A C 1
ATOM 725 O O . THR A 1 97 ? 1.097 3.052 2.512 1.00 94.81 97 THR A O 1
ATOM 728 N N . SER A 1 98 ? 3.278 2.610 2.285 1.00 93.81 98 SER A N 1
ATOM 729 C CA . SER A 1 98 ? 3.135 1.952 0.977 1.00 93.81 98 SER A CA 1
ATOM 730 C C . SER A 1 98 ? 2.424 0.598 1.089 1.00 93.81 98 SER A C 1
ATOM 732 O O . SER A 1 98 ? 1.584 0.252 0.250 1.00 93.81 98 SER A O 1
ATOM 734 N N . LEU A 1 99 ? 2.724 -0.149 2.152 1.00 94.00 99 LEU A N 1
ATOM 735 C CA . LEU A 1 99 ? 2.035 -1.379 2.517 1.00 94.00 99 LEU A CA 1
ATOM 736 C C . LEU A 1 99 ? 0.566 -1.099 2.858 1.00 94.00 99 LEU A C 1
ATOM 738 O O . LEU A 1 99 ? -0.318 -1.774 2.332 1.00 94.00 99 LEU A O 1
ATOM 742 N N . ALA A 1 100 ? 0.293 -0.065 3.655 1.00 95.62 100 ALA A N 1
ATOM 743 C CA . ALA A 1 100 ? -1.060 0.332 4.028 1.00 95.62 100 ALA A CA 1
ATOM 744 C C . ALA A 1 100 ? -1.924 0.670 2.805 1.00 95.62 100 ALA A C 1
ATOM 746 O O . ALA A 1 100 ? -3.004 0.118 2.613 1.00 95.62 100 ALA A O 1
ATOM 747 N N . LYS A 1 101 ? -1.414 1.492 1.883 1.00 95.50 101 LYS A N 1
ATOM 748 C CA . LYS A 1 101 ? -2.109 1.787 0.617 1.00 95.50 101 LYS A CA 1
ATOM 749 C C . LYS A 1 101 ? -2.474 0.517 -0.163 1.00 95.50 101 LYS A C 1
ATOM 751 O O . LYS A 1 101 ? -3.558 0.418 -0.731 1.00 95.50 101 LYS A O 1
ATOM 756 N N . T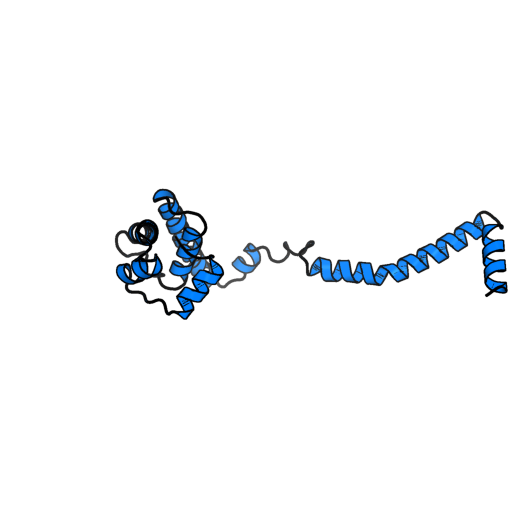HR A 1 102 ? -1.590 -0.477 -0.155 1.00 94.44 102 THR A N 1
ATOM 757 C CA . THR A 1 102 ? -1.796 -1.748 -0.866 1.00 94.44 102 THR A CA 1
ATOM 758 C C . THR A 1 102 ? -2.834 -2.629 -0.187 1.00 94.44 102 THR A C 1
ATOM 760 O O . THR A 1 102 ? -3.701 -3.190 -0.860 1.00 94.44 102 THR A O 1
ATOM 763 N N . ILE A 1 103 ? -2.785 -2.729 1.140 1.00 95.06 103 ILE A N 1
ATOM 764 C CA . ILE A 1 103 ? -3.786 -3.453 1.927 1.00 95.06 103 ILE A CA 1
ATOM 765 C C . ILE A 1 103 ? -5.159 -2.797 1.762 1.00 95.06 103 ILE A C 1
ATOM 767 O O . ILE A 1 103 ? -6.136 -3.509 1.538 1.00 95.06 103 ILE A O 1
ATOM 771 N N . TYR A 1 104 ? -5.230 -1.461 1.783 1.00 95.75 104 TYR A N 1
ATOM 772 C CA . TYR A 1 104 ? -6.480 -0.737 1.574 1.00 95.75 104 TYR A CA 1
ATOM 773 C C . TYR A 1 104 ? -7.161 -1.148 0.267 1.00 95.75 104 TYR A C 1
ATOM 775 O O . TYR A 1 104 ? -8.287 -1.645 0.292 1.00 95.75 104 TYR A O 1
ATOM 783 N N . ILE A 1 105 ? -6.439 -1.048 -0.855 1.00 92.12 105 ILE A N 1
ATOM 784 C CA . ILE A 1 105 ? -6.951 -1.430 -2.181 1.00 92.12 105 ILE A CA 1
ATOM 785 C C . ILE A 1 105 ? -7.345 -2.912 -2.226 1.00 92.12 105 ILE A C 1
ATOM 787 O O . ILE A 1 105 ? -8.292 -3.283 -2.917 1.00 92.12 105 ILE A O 1
ATOM 791 N N . SER A 1 106 ? -6.614 -3.766 -1.510 1.00 91.19 106 SER A N 1
ATOM 792 C CA . SER A 1 106 ? -6.804 -5.215 -1.571 1.00 91.19 106 SER A CA 1
ATOM 793 C C . SER A 1 106 ? -8.016 -5.696 -0.774 1.00 91.19 106 SER A C 1
ATOM 795 O O . SER A 1 106 ? -8.697 -6.618 -1.223 1.00 91.19 106 SER A O 1
ATOM 797 N N . CYS A 1 107 ? -8.279 -5.127 0.409 1.00 93.56 107 CYS A N 1
ATOM 798 C CA . CYS A 1 107 ? -9.300 -5.674 1.308 1.00 93.56 107 CYS A CA 1
ATOM 799 C C . CYS A 1 107 ? -10.037 -4.678 2.217 1.00 93.56 107 CYS A C 1
ATOM 801 O O . CYS A 1 107 ? -10.921 -5.121 2.949 1.00 93.56 107 CYS A O 1
ATOM 803 N N . LEU A 1 108 ? -9.737 -3.373 2.182 1.00 95.38 108 LEU A N 1
ATOM 804 C CA . LEU A 1 108 ? -10.419 -2.383 3.037 1.00 95.38 108 LEU A CA 1
ATOM 805 C C . LEU A 1 108 ? -11.259 -1.351 2.270 1.00 95.38 108 LEU A C 1
ATOM 807 O O . LEU A 1 108 ? -11.890 -0.515 2.910 1.00 95.38 108 LEU A O 1
ATOM 811 N N . ILE A 1 109 ? -11.326 -1.411 0.935 1.00 91.75 109 ILE A N 1
ATOM 812 C CA . ILE A 1 109 ? -12.261 -0.580 0.156 1.00 91.75 109 ILE A CA 1
ATOM 813 C C . ILE A 1 109 ? -13.693 -0.775 0.679 1.00 91.75 109 ILE A C 1
ATOM 815 O O . ILE A 1 109 ? -14.170 -1.904 0.818 1.00 91.75 109 ILE A O 1
ATOM 819 N N . GLY A 1 110 ? -14.390 0.333 0.924 1.00 90.94 110 GLY A N 1
ATOM 820 C CA . GLY A 1 110 ? -15.739 0.379 1.483 1.00 90.94 110 GLY A CA 1
ATOM 821 C C . GLY A 1 110 ? -15.769 0.499 3.008 1.00 90.94 110 GLY A C 1
ATOM 822 O O . GLY A 1 110 ? -16.839 0.736 3.569 1.00 90.94 110 GLY A O 1
ATOM 823 N N . LYS A 1 111 ? -14.624 0.361 3.689 1.00 93.62 111 LYS A N 1
ATOM 824 C CA . LYS A 1 111 ? -14.511 0.546 5.144 1.00 93.62 111 LYS A CA 1
ATOM 825 C C . LYS A 1 111 ? -14.167 1.978 5.539 1.00 93.62 111 LYS A C 1
ATOM 827 O O . LYS A 1 111 ? -14.316 2.319 6.704 1.00 93.62 111 LYS A O 1
ATOM 832 N N . GLU A 1 112 ? -13.797 2.841 4.591 1.00 92.19 112 GLU A N 1
ATOM 833 C CA . GLU A 1 112 ? -13.470 4.253 4.847 1.00 92.19 112 GLU A CA 1
ATOM 834 C C . GLU A 1 112 ? -14.600 5.057 5.512 1.00 92.19 112 GLU A C 1
ATOM 836 O O . GLU A 1 112 ? -14.342 6.049 6.187 1.00 92.19 112 GLU A O 1
ATOM 841 N N . SER A 1 113 ? -15.852 4.607 5.371 1.00 91.00 113 SER A N 1
ATOM 842 C CA . SER A 1 113 ? -17.010 5.211 6.043 1.00 91.00 113 SER A CA 1
ATOM 843 C C . SER A 1 113 ? -17.166 4.827 7.522 1.00 91.00 113 SER A C 1
ATOM 845 O O . SER A 1 113 ? -18.016 5.398 8.208 1.00 91.00 113 SER A O 1
ATOM 847 N N . GLU A 1 114 ? -16.391 3.854 8.016 1.00 94.00 114 GLU A N 1
ATOM 848 C CA . GLU A 1 114 ? -16.388 3.464 9.428 1.00 94.00 114 GLU A CA 1
ATOM 849 C C . GLU A 1 114 ? -15.823 4.608 10.295 1.00 94.00 114 GLU A C 1
ATOM 851 O O . GLU A 1 114 ? -14.917 5.347 9.899 1.00 94.00 114 GLU A O 1
ATOM 856 N N . GLU A 1 115 ? -16.371 4.788 11.499 1.00 93.44 115 GLU A N 1
ATOM 857 C CA . GLU A 1 115 ? -15.959 5.882 12.381 1.00 93.44 115 GLU A CA 1
ATOM 858 C C . GLU A 1 115 ? -14.470 5.764 12.743 1.00 93.44 115 GLU A C 1
ATOM 860 O O . GLU A 1 115 ? -14.003 4.707 13.160 1.00 93.44 115 GLU A O 1
ATOM 865 N N . ASN A 1 116 ? -13.722 6.864 12.608 1.00 94.88 116 ASN A N 1
ATOM 866 C CA . ASN A 1 116 ? -12.278 6.934 12.868 1.00 94.88 116 ASN A CA 1
ATOM 867 C C . ASN A 1 116 ? -11.411 5.974 12.030 1.00 94.88 116 ASN A C 1
ATOM 869 O O . ASN A 1 116 ? -10.245 5.778 12.379 1.00 94.88 116 ASN A O 1
ATOM 873 N N . PHE A 1 117 ? -11.926 5.448 10.910 1.00 97.75 117 PHE A N 1
ATOM 874 C CA . PHE A 1 117 ? -11.255 4.453 10.068 1.00 97.75 117 PHE A CA 1
ATOM 875 C C . PHE A 1 117 ? -9.755 4.715 9.865 1.00 97.75 117 PHE A C 1
ATOM 877 O O . PHE A 1 117 ? -8.934 3.895 10.268 1.00 97.75 117 PHE A O 1
ATOM 884 N N . TYR A 1 118 ? -9.368 5.867 9.300 1.00 97.50 118 TYR A N 1
ATOM 885 C CA . TYR A 1 118 ? -7.961 6.134 8.961 1.00 97.50 118 TYR A CA 1
ATOM 886 C C . TYR A 1 118 ? -7.049 6.208 10.184 1.00 97.50 118 TYR A C 1
ATOM 888 O O . TYR A 1 118 ? -5.876 5.851 10.098 1.00 97.50 118 TYR A O 1
ATOM 896 N N . ARG A 1 119 ? -7.581 6.658 11.326 1.00 97.38 119 ARG A N 1
ATOM 897 C CA . ARG A 1 119 ? -6.805 6.761 12.561 1.00 97.38 119 ARG A CA 1
ATOM 898 C C . ARG A 1 119 ? -6.620 5.396 13.202 1.00 97.38 119 ARG A C 1
ATOM 900 O O . ARG A 1 119 ? -5.489 5.022 13.477 1.00 97.38 119 ARG A O 1
ATOM 907 N N . THR A 1 120 ? -7.694 4.617 13.323 1.00 97.88 120 THR A N 1
ATOM 908 C CA . THR A 1 120 ? -7.611 3.209 13.736 1.00 97.88 120 THR A CA 1
ATOM 909 C C . THR A 1 120 ? -6.693 2.419 12.808 1.00 97.88 120 THR A C 1
ATOM 911 O O . THR A 1 120 ? -5.953 1.544 13.252 1.00 97.88 120 THR A O 1
ATOM 914 N N . TYR A 1 121 ? -6.692 2.750 11.517 1.00 97.75 121 TYR A N 1
ATOM 915 C CA . TYR A 1 121 ? -5.829 2.100 10.553 1.00 97.75 121 TYR A CA 1
ATOM 916 C C . TYR A 1 121 ? -4.352 2.444 10.761 1.00 97.75 121 TYR A C 1
ATOM 918 O O . TYR A 1 121 ? -3.525 1.538 10.785 1.00 97.75 121 TYR A O 1
ATOM 926 N N . ALA A 1 122 ? -4.020 3.719 10.980 1.00 97.31 122 ALA A N 1
ATOM 927 C CA . ALA A 1 122 ? -2.665 4.134 11.340 1.00 97.31 122 ALA A CA 1
ATOM 928 C C . ALA A 1 122 ? -2.208 3.501 12.667 1.00 97.31 122 ALA A C 1
ATOM 930 O O . ALA A 1 122 ? -1.084 3.007 12.762 1.00 97.31 122 ALA A O 1
ATOM 931 N N . ASP A 1 123 ? -3.101 3.423 13.658 1.00 96.00 123 ASP A N 1
ATOM 932 C CA . ASP A 1 123 ? -2.831 2.800 14.957 1.00 96.00 123 ASP A CA 1
ATOM 933 C C . ASP A 1 123 ? -2.473 1.310 14.830 1.00 96.00 123 ASP A C 1
ATOM 935 O O . ASP A 1 123 ? -1.705 0.798 15.643 1.00 96.00 123 ASP A O 1
ATOM 939 N N . CYS A 1 124 ? -2.969 0.605 13.805 1.00 96.69 124 CYS A N 1
ATOM 940 C CA . CYS A 1 124 ? -2.595 -0.793 13.566 1.00 96.69 124 CYS A CA 1
ATOM 941 C C . CYS A 1 124 ? -1.103 -0.963 13.241 1.00 96.69 124 CYS A C 1
ATOM 943 O O . CYS A 1 124 ? -0.540 -2.007 13.562 1.00 96.69 124 CYS A O 1
ATOM 945 N N . PHE A 1 125 ? -0.485 0.042 12.614 1.00 95.19 125 PHE A N 1
ATOM 946 C CA . PHE A 1 125 ? 0.950 0.062 12.319 1.00 95.19 125 PHE A CA 1
ATOM 947 C C . PHE A 1 125 ? 1.758 0.607 13.498 1.00 95.19 125 PHE A C 1
ATOM 949 O O . PHE A 1 125 ? 2.828 0.101 13.792 1.00 95.19 125 PHE A O 1
ATOM 956 N N . LEU A 1 126 ? 1.243 1.610 14.214 1.00 92.31 126 LEU A N 1
ATOM 957 C CA . LEU A 1 126 ? 1.950 2.179 15.369 1.00 92.31 126 LEU A CA 1
ATOM 958 C C . LEU A 1 126 ? 2.049 1.227 16.562 1.00 92.31 126 LEU A C 1
ATOM 960 O O . LEU A 1 126 ? 3.003 1.311 17.329 1.00 92.31 126 LEU A O 1
ATOM 964 N N . ASN A 1 127 ? 1.046 0.366 16.737 1.00 90.19 127 ASN A N 1
ATOM 965 C CA . ASN A 1 127 ? 0.989 -0.602 17.831 1.00 90.19 127 ASN A CA 1
ATOM 966 C C . ASN A 1 127 ? 1.455 -1.998 17.396 1.00 90.19 127 ASN A C 1
ATOM 968 O O . ASN A 1 127 ? 1.084 -2.987 18.027 1.00 90.19 127 ASN A O 1
ATOM 972 N N . ALA A 1 128 ? 2.195 -2.095 16.292 1.00 87.94 128 ALA A N 1
ATOM 973 C CA . ALA A 1 128 ? 2.865 -3.330 15.934 1.00 87.94 128 ALA A CA 1
ATOM 974 C C . ALA A 1 128 ? 4.087 -3.552 16.833 1.00 87.94 128 ALA A C 1
ATOM 976 O O . ALA A 1 128 ? 4.800 -2.613 17.197 1.00 87.94 128 ALA A O 1
ATOM 977 N N . ASP A 1 129 ? 4.294 -4.802 17.232 1.00 83.12 129 ASP A N 1
ATOM 978 C CA . ASP A 1 129 ? 5.420 -5.221 18.059 1.00 83.12 129 ASP A CA 1
ATOM 979 C C . ASP A 1 129 ? 5.884 -6.641 17.687 1.00 83.12 129 ASP A C 1
ATOM 981 O O . ASP A 1 129 ? 5.492 -7.205 16.663 1.00 83.12 129 ASP A O 1
ATOM 985 N N . GLU A 1 130 ? 6.770 -7.226 18.498 1.00 74.19 130 GLU A N 1
ATOM 986 C CA . GLU A 1 130 ? 7.297 -8.575 18.254 1.00 74.19 130 GLU A CA 1
ATOM 987 C C . GLU A 1 130 ? 6.219 -9.675 18.310 1.00 74.19 130 GLU A C 1
ATOM 989 O O . GLU A 1 130 ? 6.421 -10.755 17.747 1.00 74.19 130 GLU A O 1
ATOM 994 N N . GLU A 1 131 ? 5.092 -9.429 18.985 1.00 70.50 131 GLU A N 1
ATOM 995 C CA . GLU A 1 131 ? 4.016 -10.399 19.205 1.00 70.50 131 GLU A CA 1
ATOM 996 C C . GLU A 1 131 ? 2.855 -10.200 18.217 1.00 70.50 131 GLU A C 1
ATOM 998 O O . GLU A 1 131 ? 2.309 -11.185 17.707 1.00 70.50 131 GLU A O 1
ATOM 1003 N N . HIS A 1 132 ? 2.530 -8.948 17.880 1.00 73.69 132 HIS A N 1
ATOM 1004 C CA . HIS A 1 132 ? 1.431 -8.580 16.990 1.00 73.69 132 HIS A CA 1
ATOM 1005 C C . HIS A 1 132 ? 1.927 -7.746 15.815 1.00 73.69 132 HIS A C 1
ATOM 1007 O O . HIS A 1 132 ? 2.253 -6.568 15.944 1.00 73.69 132 HIS A O 1
ATOM 1013 N N . ASP A 1 133 ? 1.919 -8.356 14.633 1.00 87.81 133 ASP A N 1
ATOM 1014 C CA . ASP A 1 133 ? 2.252 -7.638 13.412 1.00 87.81 133 ASP A CA 1
ATOM 1015 C C . ASP A 1 133 ? 1.078 -6.754 12.921 1.00 87.81 133 ASP A C 1
ATOM 1017 O O . ASP A 1 133 ? -0.085 -6.998 13.278 1.00 87.81 133 ASP A O 1
ATOM 1021 N N . PRO A 1 134 ? 1.333 -5.745 12.065 1.00 92.50 134 PRO A N 1
ATOM 1022 C CA . PRO A 1 134 ? 0.290 -4.861 11.553 1.00 92.50 134 PRO A CA 1
ATOM 1023 C C . PRO A 1 134 ? -0.877 -5.609 10.896 1.00 92.50 134 PRO A C 1
ATOM 1025 O O . PRO A 1 134 ? -2.023 -5.181 11.010 1.00 92.50 134 PRO A O 1
ATOM 1028 N N . LEU A 1 135 ? -0.639 -6.752 10.237 1.00 94.00 135 LEU A N 1
ATOM 1029 C CA . LEU A 1 135 ? -1.699 -7.530 9.585 1.00 94.00 135 LEU A CA 1
ATOM 1030 C C . LEU A 1 135 ? -2.634 -8.182 10.607 1.00 94.00 135 LEU A C 1
ATOM 1032 O O . LEU A 1 135 ? -3.836 -8.279 10.349 1.00 94.00 135 LEU A O 1
ATOM 1036 N N . GLN A 1 136 ? -2.122 -8.617 11.760 1.00 93.44 136 GLN A N 1
ATOM 1037 C CA . GLN A 1 136 ? -2.950 -9.116 12.861 1.00 93.44 136 GLN A CA 1
ATOM 1038 C C . GLN A 1 136 ? -3.796 -8.002 13.481 1.00 93.44 136 GLN A C 1
ATOM 1040 O O . GLN A 1 136 ? -4.997 -8.198 13.698 1.00 93.44 136 GLN A O 1
ATOM 1045 N N . ASN A 1 137 ? -3.202 -6.825 13.693 1.00 95.06 137 ASN A N 1
ATOM 1046 C CA . ASN A 1 137 ? -3.912 -5.648 14.194 1.00 95.06 137 ASN A CA 1
ATOM 1047 C C . ASN A 1 137 ? -5.044 -5.244 13.236 1.00 95.06 137 ASN A C 1
ATOM 1049 O O . ASN A 1 137 ? -6.193 -5.101 13.653 1.00 95.06 137 ASN A O 1
ATOM 1053 N N . ILE A 1 138 ? -4.756 -5.189 11.932 1.00 96.19 138 ILE A N 1
ATOM 1054 C CA . ILE A 1 138 ? -5.734 -4.904 10.869 1.00 96.19 138 ILE A CA 1
ATOM 1055 C C . ILE A 1 138 ? -6.835 -5.970 10.826 1.00 96.19 138 ILE A C 1
ATOM 1057 O O . ILE A 1 138 ? -8.014 -5.638 10.709 1.00 96.19 138 ILE A O 1
ATOM 1061 N N . SER A 1 139 ? -6.472 -7.251 10.934 1.00 95.38 139 SER A N 1
ATOM 1062 C CA . SER A 1 139 ? -7.446 -8.351 10.939 1.00 95.38 139 SER A CA 1
ATOM 1063 C C . SER A 1 139 ? -8.429 -8.212 12.100 1.00 95.38 139 SER A C 1
ATOM 1065 O O . SER A 1 139 ? -9.635 -8.371 11.920 1.00 95.38 139 SER A O 1
ATOM 1067 N N . SER A 1 140 ? -7.913 -7.858 13.276 1.00 95.00 140 SER A N 1
ATOM 1068 C CA . SER A 1 140 ? -8.703 -7.673 14.493 1.00 95.00 140 SER A CA 1
ATOM 1069 C C . SER A 1 140 ? -9.586 -6.426 14.429 1.00 95.00 140 SER A C 1
ATOM 1071 O O . SER A 1 140 ? -10.755 -6.492 14.803 1.00 95.00 140 SER A O 1
ATOM 1073 N N . ALA A 1 141 ? -9.054 -5.308 13.929 1.00 95.88 141 ALA A N 1
ATOM 1074 C CA . ALA A 1 141 ? -9.771 -4.038 13.849 1.00 95.88 141 ALA A CA 1
ATOM 1075 C C . ALA A 1 141 ? -10.876 -4.046 12.783 1.00 95.88 141 ALA A C 1
ATOM 1077 O O . ALA A 1 141 ? -11.971 -3.545 13.025 1.00 95.88 141 ALA A O 1
ATOM 1078 N N . PHE A 1 142 ? -10.609 -4.636 11.615 1.00 96.25 142 PHE A N 1
ATOM 1079 C CA . PHE A 1 142 ? -11.484 -4.508 10.444 1.00 96.25 142 PHE A CA 1
ATOM 1080 C C . PHE A 1 142 ? -12.184 -5.808 10.041 1.00 96.25 142 PHE A C 1
ATOM 1082 O O . PHE A 1 142 ? -12.991 -5.798 9.107 1.00 96.25 142 PHE A O 1
ATOM 1089 N N . GLY A 1 143 ? -11.904 -6.921 10.725 1.00 95.31 143 GLY A N 1
ATOM 1090 C CA . GLY A 1 143 ? -12.529 -8.218 10.461 1.00 95.31 143 GLY A CA 1
ATOM 1091 C C . GLY A 1 143 ? -12.117 -8.842 9.126 1.00 95.31 143 GLY A C 1
ATOM 1092 O O . GLY A 1 143 ? -12.888 -9.601 8.540 1.00 95.31 143 GLY A O 1
ATOM 1093 N N . VAL A 1 144 ? -10.929 -8.500 8.621 1.00 94.75 144 VAL A N 1
ATOM 1094 C CA . VAL A 1 144 ? -10.348 -9.091 7.406 1.00 94.75 144 VAL A CA 1
ATOM 1095 C C . VAL A 1 144 ? -9.395 -10.228 7.760 1.00 94.75 144 VAL A C 1
ATOM 1097 O O . VAL A 1 144 ? -8.920 -10.328 8.886 1.00 94.75 144 VAL A O 1
ATOM 1100 N N . THR A 1 145 ? -9.102 -11.100 6.799 1.00 94.38 145 THR A N 1
ATOM 1101 C CA . THR A 1 145 ? -8.200 -12.239 7.005 1.00 94.38 145 THR A CA 1
ATOM 1102 C C . THR A 1 145 ? -7.111 -12.260 5.949 1.00 94.38 145 THR A C 1
ATOM 1104 O O . THR A 1 145 ? -7.417 -12.194 4.759 1.00 94.38 145 THR A O 1
ATOM 1107 N N . PHE A 1 146 ? -5.863 -12.437 6.377 1.00 93.44 146 PHE A N 1
ATOM 1108 C CA . PHE A 1 146 ? -4.722 -12.653 5.488 1.00 93.44 146 PHE A CA 1
ATOM 1109 C C . PHE A 1 146 ? -4.296 -14.116 5.543 1.00 93.44 146 PHE A C 1
ATOM 1111 O O . PHE A 1 146 ? -4.001 -14.638 6.624 1.00 93.44 146 PHE A O 1
ATOM 1118 N N . THR A 1 147 ? -4.244 -14.774 4.387 1.00 93.94 147 THR A N 1
ATOM 1119 C CA . THR A 1 147 ? -3.679 -16.123 4.287 1.00 93.94 147 THR A CA 1
ATOM 1120 C C . THR A 1 147 ? -2.163 -16.079 4.471 1.00 93.94 147 THR A C 1
ATOM 1122 O O . THR A 1 147 ? -1.534 -15.031 4.311 1.00 93.94 147 THR A O 1
ATOM 1125 N N . ASP A 1 148 ? -1.541 -17.220 4.767 1.00 92.94 148 ASP A N 1
ATOM 1126 C CA . ASP A 1 148 ? -0.077 -17.286 4.882 1.00 92.94 148 ASP A CA 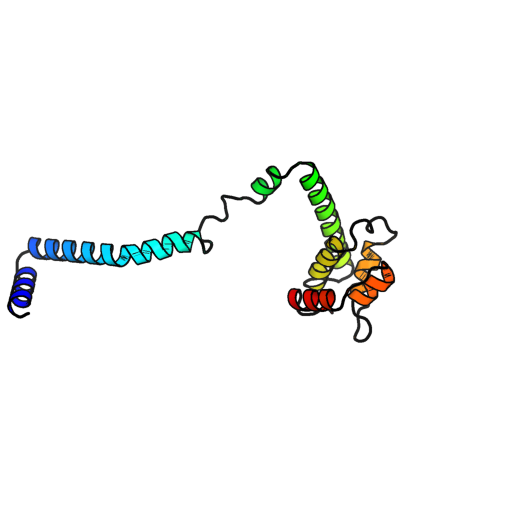1
ATOM 1127 C C . ASP A 1 148 ? 0.620 -16.886 3.572 1.00 92.94 148 ASP A C 1
ATOM 1129 O O . ASP A 1 148 ? 1.654 -16.221 3.594 1.00 92.94 148 ASP A O 1
ATOM 1133 N N . ALA A 1 149 ? 0.002 -17.197 2.428 1.00 93.44 149 ALA A N 1
ATOM 1134 C CA . ALA A 1 149 ? 0.487 -16.780 1.118 1.00 93.44 149 ALA A CA 1
ATOM 1135 C C . ALA A 1 149 ? 0.424 -15.254 0.927 1.00 93.44 149 ALA A C 1
ATOM 1137 O O . ALA A 1 149 ? 1.358 -14.673 0.371 1.00 93.44 149 ALA A O 1
ATOM 1138 N N . ASP A 1 150 ? -0.638 -14.596 1.408 1.00 91.88 150 ASP A N 1
ATOM 1139 C CA . ASP A 1 150 ? -0.751 -13.133 1.359 1.00 91.88 150 ASP A CA 1
ATOM 1140 C C . ASP A 1 150 ? 0.347 -12.486 2.201 1.00 91.88 150 ASP A C 1
ATOM 1142 O O . ASP A 1 150 ? 1.054 -11.595 1.730 1.00 91.88 150 ASP A O 1
ATOM 1146 N N . LYS A 1 151 ? 0.543 -12.985 3.428 1.00 91.25 151 LYS A N 1
ATOM 1147 C CA . LYS A 1 151 ? 1.582 -12.503 4.347 1.00 91.25 151 LYS A CA 1
ATOM 1148 C C . LYS A 1 151 ? 2.972 -12.648 3.737 1.00 91.25 151 LYS A C 1
ATOM 1150 O O . LYS A 1 151 ? 3.758 -11.704 3.764 1.00 91.25 151 LYS A O 1
ATOM 1155 N N . GLU A 1 152 ? 3.278 -13.805 3.156 1.00 90.19 152 GLU A N 1
ATOM 1156 C CA . GLU A 1 152 ? 4.569 -14.048 2.511 1.00 90.19 152 GLU A CA 1
ATOM 1157 C C . GLU A 1 152 ? 4.783 -13.136 1.298 1.00 90.19 152 GLU A C 1
ATOM 1159 O O . GLU A 1 152 ? 5.849 -12.536 1.150 1.00 90.19 152 GLU A O 1
ATOM 1164 N N . ARG A 1 153 ? 3.751 -12.943 0.471 1.00 90.50 153 ARG A N 1
ATOM 1165 C CA . ARG A 1 153 ? 3.815 -12.031 -0.674 1.00 90.50 153 ARG A CA 1
ATOM 1166 C C . ARG A 1 153 ? 4.046 -10.584 -0.243 1.00 90.50 153 ARG A C 1
ATOM 1168 O O . ARG A 1 153 ? 4.880 -9.904 -0.836 1.00 90.50 153 ARG A O 1
ATOM 1175 N N . LEU A 1 154 ? 3.341 -10.110 0.782 1.00 90.75 154 LEU A N 1
ATOM 1176 C CA . LEU A 1 154 ? 3.523 -8.756 1.310 1.00 90.75 154 LEU A CA 1
ATOM 1177 C C . LEU A 1 154 ? 4.929 -8.582 1.900 1.00 90.75 154 LEU A C 1
ATOM 1179 O O . LEU A 1 154 ? 5.595 -7.594 1.598 1.00 90.75 154 LEU A O 1
ATOM 1183 N N . LYS A 1 155 ? 5.448 -9.573 2.634 1.00 88.81 155 LYS A N 1
ATOM 1184 C CA . LYS A 1 155 ? 6.837 -9.552 3.127 1.00 88.81 155 LYS A CA 1
ATOM 1185 C C . LYS A 1 155 ? 7.860 -9.475 1.993 1.00 88.81 155 LYS A C 1
ATOM 1187 O O . LYS A 1 155 ? 8.817 -8.718 2.103 1.00 88.81 155 LYS A O 1
ATOM 1192 N N . GLN A 1 156 ? 7.655 -10.204 0.896 1.00 89.25 156 GLN A N 1
ATOM 1193 C CA . GLN A 1 156 ? 8.540 -10.145 -0.274 1.00 89.25 156 GLN A CA 1
ATOM 1194 C C . GLN A 1 156 ? 8.508 -8.782 -0.976 1.00 89.25 156 GLN A C 1
ATOM 1196 O O . GLN A 1 156 ? 9.544 -8.316 -1.444 1.00 89.25 156 GLN A O 1
ATOM 1201 N N . LEU A 1 157 ? 7.334 -8.148 -1.060 1.00 86.50 157 LEU A N 1
ATOM 1202 C CA . LEU A 1 157 ? 7.165 -6.858 -1.734 1.00 86.50 157 LEU A CA 1
ATOM 1203 C C . LEU A 1 157 ? 7.708 -5.681 -0.918 1.00 86.50 157 LEU A C 1
ATOM 1205 O O . LEU A 1 157 ? 8.243 -4.742 -1.503 1.00 86.50 157 LEU A O 1
ATOM 1209 N N . TYR A 1 158 ? 7.577 -5.736 0.408 1.00 86.62 158 TYR A N 1
ATOM 1210 C CA . TYR A 1 158 ? 7.875 -4.604 1.292 1.00 86.62 158 TYR A CA 1
ATOM 1211 C C . TYR A 1 158 ? 9.112 -4.817 2.178 1.00 86.62 158 TYR A C 1
ATOM 1213 O O . TYR A 1 158 ? 9.597 -3.873 2.786 1.00 86.62 158 TYR A O 1
ATOM 1221 N N . GLY A 1 159 ? 9.706 -6.014 2.186 1.00 78.06 159 GLY A N 1
ATOM 1222 C CA . GLY A 1 159 ? 10.927 -6.303 2.949 1.00 78.06 159 GLY A CA 1
ATOM 1223 C C . GLY A 1 159 ? 10.686 -6.556 4.439 1.00 78.06 159 GLY A C 1
ATOM 1224 O O . GLY A 1 159 ? 11.618 -6.451 5.233 1.00 78.06 159 GLY A O 1
ATOM 1225 N N . GLY A 1 160 ? 9.451 -6.907 4.805 1.00 66.69 160 GLY A N 1
ATOM 1226 C CA . GLY A 1 160 ? 8.967 -6.895 6.184 1.00 66.69 160 GLY A CA 1
ATOM 1227 C C . GLY A 1 160 ? 8.191 -5.615 6.491 1.00 66.69 160 GLY A C 1
ATOM 1228 O O . GLY A 1 160 ? 8.046 -4.746 5.635 1.00 66.69 160 GLY A O 1
ATOM 1229 N N . TYR A 1 161 ? 7.639 -5.545 7.691 1.00 66.88 161 TYR A N 1
ATOM 1230 C CA . TYR A 1 161 ? 6.877 -4.407 8.193 1.00 66.88 161 TYR A CA 1
ATOM 1231 C C . TYR A 1 161 ? 7.118 -4.314 9.698 1.00 66.88 161 TYR A C 1
ATOM 1233 O O . TYR A 1 161 ? 7.357 -5.348 10.336 1.00 66.88 161 TYR A O 1
ATOM 1241 N N . THR A 1 162 ? 7.178 -3.081 10.189 1.00 55.78 162 THR A N 1
ATOM 1242 C CA . THR A 1 162 ? 7.632 -2.724 11.540 1.00 55.78 162 THR A CA 1
ATOM 1243 C C . THR A 1 162 ? 6.501 -2.674 12.544 1.00 55.78 162 THR A C 1
ATOM 1245 O O . THR A 1 162 ? 5.359 -2.387 12.123 1.00 55.78 162 THR A O 1
#

Radius of gyration: 31.55 Å; chains: 1; bounding box: 70×30×73 Å

Secondary structure (DSSP, 8-state):
-HHHHHHHHHHHHS-HHHHHHHHHHHHHHHHHHHHHHHHHHHHHHHHTTSS-TTTT-HHHHHHHS-HHHHHHHHHHHHHHHHHHHHHHHHT--THHHHHHHHHIIIIITT-TTSTTHHHHHHHHHHT--SSS-HHHHHHHHH-----HHHHHHHHHHHT---

Sequence (162 aa):
MAKVVKKVLAILAGDKNGRKFLGYVVGIALFIVLLPVIAVYGLFGWMAGGGAAEIVSPDMVYSAMPAEYRERMEQYNAELSVIETTFAECGVSGTDTSLAKTIYISCLIGKESEENFYRTYADCFLNADEEHDPLQNISSAFGVTFTDADKERLKQLYGGYT